Protein AF-G4Z2N4-F1 (afdb_monomer_lite)

Foldseek 3Di:
DDQDPVRDDDDPVVVVVVCVPVDPDDDPPDDPCVCVPVVNVVVVVVVVVVVVVCVVVVHWDWDDDPVDPDIDIDD

pLDDT: mean 82.31, std 10.24, range [61.69, 97.0]

Organism: Phytophthora sojae (strain P6497) (NCBI:txid1094619)

Secondary structure (DSSP, 8-state):
-EE-TT--EE-HHHHHHHHBTTBS-------HHHHS-HHHHHHHHHHHHHHHHHHHTT--EEEEETTEEEEEEE-

Radius of gyration: 23.12 Å; chains: 1; bounding box: 54×23×48 Å

Sequence (75 aa):
MVMSEFNVLLSGATISRHLVGMFFTVKQVKCPTTCNSEVNQEKRKAFAEALVRHNDDGDLVVYFDETNFNLYTKR

Structure (mmCIF, N/CA/C/O backbone):
data_AF-G4Z2N4-F1
#
_entry.id   AF-G4Z2N4-F1
#
loop_
_atom_site.group_PDB
_atom_site.id
_atom_site.type_symbol
_atom_site.label_atom_id
_atom_site.label_alt_id
_atom_site.label_comp_id
_atom_site.label_asym_id
_atom_site.label_entity_id
_atom_site.label_seq_id
_atom_site.pdbx_PDB_ins_code
_atom_site.Cartn_x
_atom_site.Cartn_y
_atom_site.Cartn_z
_atom_site.occupancy
_atom_site.B_iso_or_equiv
_atom_site.auth_seq_id
_atom_site.auth_comp_id
_atom_site.auth_asym_id
_atom_site.auth_atom_id
_atom_site.pdbx_PDB_model_num
ATOM 1 N N . MET A 1 1 ? 27.418 -0.205 -24.800 1.00 61.69 1 MET A N 1
ATOM 2 C CA . MET A 1 1 ? 27.905 -1.587 -25.005 1.00 61.69 1 MET A CA 1
ATOM 3 C C . MET A 1 1 ? 28.168 -2.182 -23.639 1.00 61.69 1 MET A C 1
ATOM 5 O O . MET A 1 1 ? 28.529 -1.421 -22.750 1.00 61.69 1 MET A O 1
ATOM 9 N N . VAL A 1 2 ? 27.942 -3.480 -23.458 1.00 71.12 2 VAL A N 1
ATOM 10 C CA . VAL A 1 2 ? 28.164 -4.161 -22.173 1.00 71.12 2 VAL A CA 1
ATOM 11 C C . VAL A 1 2 ? 29.215 -5.243 -22.390 1.00 71.12 2 VAL A C 1
ATOM 13 O O 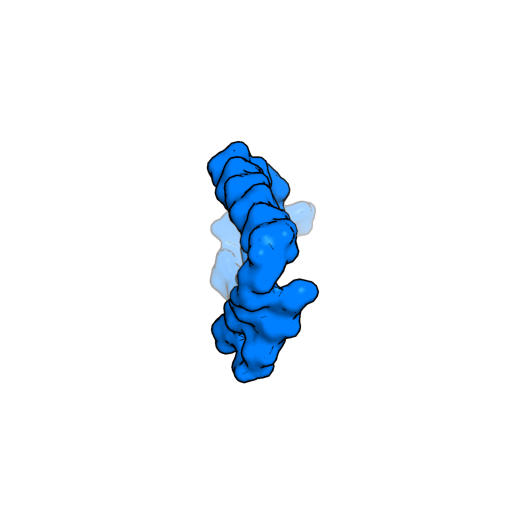. VAL A 1 2 ? 29.097 -6.017 -23.340 1.00 71.12 2 VAL A O 1
ATOM 16 N N . MET A 1 3 ? 30.239 -5.262 -21.537 1.00 67.44 3 MET A N 1
ATOM 17 C CA . MET A 1 3 ? 31.212 -6.352 -21.458 1.00 67.44 3 MET A CA 1
ATOM 18 C C . MET A 1 3 ? 30.727 -7.350 -20.410 1.00 67.44 3 MET A C 1
ATOM 20 O O . MET A 1 3 ? 30.429 -6.964 -19.282 1.00 67.44 3 MET A O 1
ATOM 24 N N . SER A 1 4 ? 30.603 -8.614 -20.806 1.00 70.88 4 SER A N 1
ATOM 25 C CA . SER A 1 4 ? 30.221 -9.727 -19.930 1.00 70.88 4 SER A CA 1
ATOM 26 C C . SER A 1 4 ? 31.457 -10.543 -19.536 1.00 70.88 4 SER A C 1
ATOM 28 O O . SER A 1 4 ? 32.488 -10.457 -20.203 1.00 70.88 4 SER A O 1
ATOM 30 N N . GLU A 1 5 ? 31.335 -11.370 -18.495 1.00 77.56 5 GLU A N 1
ATOM 31 C CA . GLU A 1 5 ? 32.350 -12.326 -18.017 1.00 77.56 5 GLU A CA 1
ATOM 32 C C . GLU A 1 5 ? 32.954 -13.199 -19.134 1.00 77.56 5 GLU A C 1
ATOM 34 O O . GLU A 1 5 ? 34.089 -13.651 -19.027 1.00 77.56 5 GLU A O 1
ATOM 39 N N . 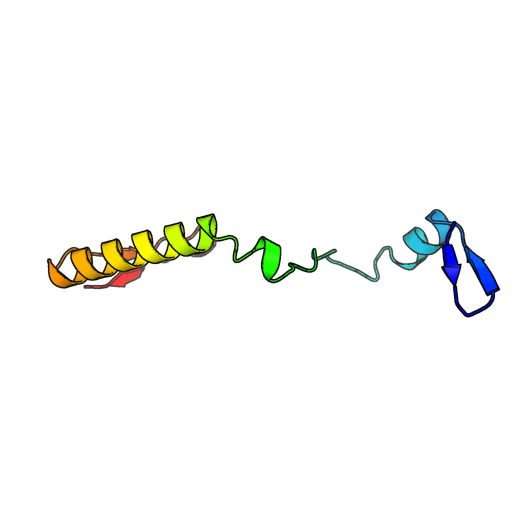PHE A 1 6 ? 32.240 -13.376 -20.249 1.00 79.81 6 PHE A N 1
ATOM 40 C CA . PHE A 1 6 ? 32.694 -14.132 -21.419 1.00 79.81 6 PHE A CA 1
ATOM 41 C C . PHE A 1 6 ? 33.575 -13.333 -22.402 1.00 79.81 6 PHE A C 1
ATOM 43 O O . PHE A 1 6 ? 33.853 -13.821 -23.495 1.00 79.81 6 PHE A O 1
ATOM 50 N N . ASN A 1 7 ? 33.997 -12.107 -22.061 1.00 82.31 7 ASN A N 1
ATOM 51 C CA . ASN A 1 7 ? 34.801 -11.207 -22.910 1.00 82.31 7 ASN A CA 1
ATOM 52 C C . ASN A 1 7 ? 34.179 -10.875 -24.280 1.00 82.31 7 ASN A C 1
ATOM 54 O O . ASN A 1 7 ? 34.872 -10.466 -25.212 1.00 82.31 7 ASN A O 1
ATOM 58 N N . VAL A 1 8 ? 32.858 -11.005 -24.407 1.00 83.12 8 VAL A N 1
ATOM 59 C CA . VAL A 1 8 ? 32.126 -10.620 -25.616 1.00 83.12 8 VAL A CA 1
ATOM 60 C C . VAL A 1 8 ? 31.551 -9.220 -25.439 1.00 83.12 8 VAL A C 1
ATOM 62 O O . VAL A 1 8 ? 30.852 -8.936 -24.464 1.00 83.12 8 VAL A O 1
ATOM 65 N N . LEU A 1 9 ? 31.820 -8.354 -26.415 1.00 85.81 9 LEU A N 1
ATOM 66 C CA . LEU A 1 9 ? 31.279 -7.003 -26.475 1.00 85.81 9 LEU A CA 1
ATOM 67 C C . LEU A 1 9 ? 29.953 -7.018 -27.240 1.00 85.81 9 LEU A C 1
ATOM 69 O O . LEU A 1 9 ? 29.928 -7.184 -28.460 1.00 85.81 9 LEU A O 1
ATOM 73 N N . LEU A 1 10 ? 28.841 -6.814 -26.535 1.00 86.75 10 LEU A N 1
ATOM 74 C CA . LEU A 1 10 ? 27.518 -6.764 -27.157 1.00 86.75 10 LEU A CA 1
ATOM 75 C C . LEU A 1 10 ? 26.965 -5.339 -27.213 1.00 86.75 10 LEU A C 1
ATOM 77 O O . LEU A 1 10 ? 27.098 -4.526 -26.287 1.00 86.75 10 LEU A O 1
ATOM 81 N N . SER A 1 11 ? 26.301 -5.040 -28.329 1.00 89.31 11 SER A N 1
ATOM 82 C CA . SER A 1 11 ? 25.510 -3.822 -28.464 1.00 89.31 11 SER A CA 1
ATOM 83 C C . SER A 1 11 ? 24.216 -3.943 -27.651 1.00 89.31 11 SER A C 1
ATOM 85 O O . SER A 1 11 ? 23.637 -5.025 -27.538 1.00 89.31 11 SER A O 1
ATOM 87 N N . GLY A 1 12 ? 23.720 -2.820 -27.122 1.00 86.81 12 GLY A N 1
ATOM 88 C CA . GLY A 1 12 ? 22.429 -2.800 -26.425 1.00 86.81 12 GLY A CA 1
ATOM 89 C C . GLY A 1 12 ? 21.267 -3.225 -27.331 1.00 86.81 12 GLY A C 1
ATOM 90 O O . GLY A 1 12 ? 20.331 -3.865 -26.866 1.00 86.81 12 GLY A O 1
ATOM 91 N N . ALA A 1 13 ? 21.365 -2.954 -28.637 1.00 88.38 13 ALA A N 1
ATOM 92 C CA . ALA A 1 13 ? 20.3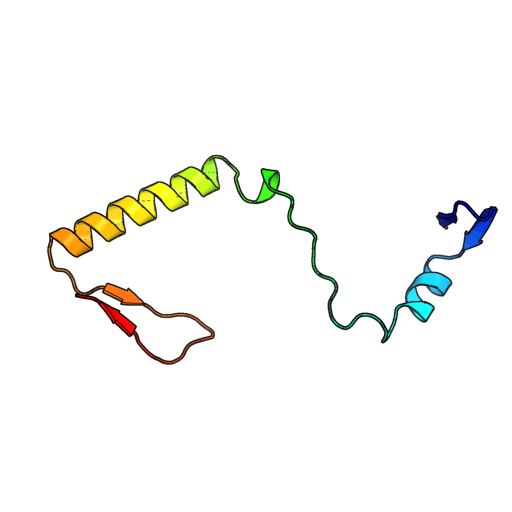68 -3.363 -29.623 1.00 88.38 13 ALA A CA 1
ATOM 93 C C . ALA A 1 13 ? 20.317 -4.889 -29.810 1.00 88.38 13 ALA A C 1
ATOM 95 O O . ALA A 1 13 ? 19.232 -5.450 -29.945 1.00 88.38 13 ALA A O 1
ATOM 96 N N . THR A 1 14 ? 21.469 -5.568 -29.790 1.00 89.00 14 THR A N 1
ATOM 97 C CA . THR A 1 14 ? 21.546 -7.038 -29.860 1.00 89.00 14 THR A CA 1
ATOM 98 C C . THR A 1 14 ? 20.886 -7.672 -28.638 1.00 89.00 14 THR A C 1
ATOM 100 O O . THR A 1 14 ? 20.085 -8.591 -28.785 1.00 89.00 14 THR A O 1
ATOM 103 N N . ILE A 1 15 ? 21.167 -7.130 -27.448 1.00 87.06 15 IL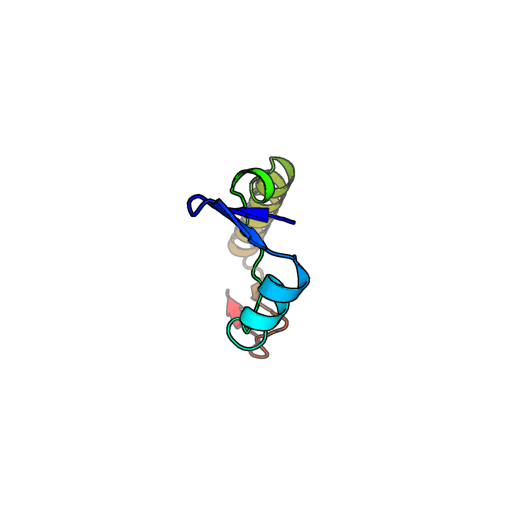E A N 1
ATOM 104 C CA . ILE A 1 15 ? 20.565 -7.580 -26.187 1.00 87.06 15 ILE A CA 1
ATOM 105 C C . ILE A 1 15 ? 19.052 -7.348 -26.225 1.00 87.06 15 ILE A C 1
ATOM 107 O O . ILE A 1 15 ? 18.283 -8.282 -26.039 1.00 87.06 15 ILE A O 1
ATOM 111 N N . SER A 1 16 ? 18.616 -6.127 -26.543 1.00 85.62 16 SER A N 1
ATOM 112 C CA . SER A 1 16 ? 17.195 -5.778 -26.618 1.00 85.62 16 SER A CA 1
ATOM 113 C C . SER A 1 16 ? 16.433 -6.696 -27.575 1.00 85.62 16 SER A C 1
ATOM 115 O O . SER A 1 16 ? 15.425 -7.265 -27.175 1.00 85.62 16 SER A O 1
ATOM 117 N N . ARG A 1 17 ? 16.945 -6.930 -28.790 1.00 88.62 17 ARG A N 1
ATOM 118 C CA . ARG A 1 17 ? 16.302 -7.807 -29.781 1.00 88.62 17 ARG A CA 1
ATOM 119 C C . ARG A 1 17 ? 16.142 -9.245 -29.292 1.00 88.62 17 ARG A C 1
ATOM 121 O O . ARG A 1 17 ? 15.133 -9.861 -29.601 1.00 88.62 17 ARG A O 1
ATOM 128 N N . HIS A 1 18 ? 17.118 -9.769 -28.552 1.00 87.25 18 HIS A N 1
ATOM 129 C CA . HIS A 1 18 ? 17.025 -11.112 -27.981 1.00 87.25 18 HIS A CA 1
ATOM 130 C C . HIS A 1 18 ? 15.973 -11.188 -26.867 1.00 87.25 18 HIS A C 1
ATOM 132 O O . HIS A 1 18 ? 15.269 -12.181 -26.754 1.00 87.25 18 HIS A O 1
ATOM 138 N N . LEU A 1 19 ? 15.837 -10.124 -26.072 1.00 85.12 19 LEU A N 1
ATOM 139 C CA . LEU A 1 19 ? 14.906 -10.075 -24.944 1.00 85.12 19 LEU A CA 1
ATOM 140 C C . LEU A 1 19 ? 13.455 -9.747 -25.341 1.00 85.12 19 LEU A C 1
ATOM 142 O O . LEU A 1 19 ? 12.529 -10.034 -24.576 1.00 85.12 19 LEU A O 1
ATOM 146 N N . VAL A 1 20 ? 13.238 -9.146 -26.516 1.00 85.12 20 VAL A N 1
ATOM 147 C CA . VAL A 1 20 ? 11.900 -8.850 -27.054 1.00 85.12 20 VAL A CA 1
ATOM 148 C C . VAL A 1 20 ? 11.110 -10.152 -27.215 1.00 85.12 20 VAL A C 1
ATOM 150 O O . VAL A 1 20 ? 11.531 -11.068 -27.911 1.00 85.12 20 VAL A O 1
ATOM 153 N N . GLY A 1 21 ? 9.950 -10.233 -26.559 1.00 78.50 21 GLY A N 1
ATOM 154 C CA . GLY A 1 21 ? 9.073 -11.409 -26.587 1.00 78.50 21 GLY A CA 1
ATOM 155 C C . GLY A 1 21 ? 9.427 -12.504 -25.574 1.00 78.50 21 GLY A C 1
ATOM 156 O O . GLY A 1 21 ? 8.577 -13.340 -25.286 1.00 78.50 21 GLY A O 1
ATOM 157 N N . MET A 1 22 ? 10.625 -12.474 -24.977 1.00 82.88 22 MET A N 1
ATOM 158 C CA . MET A 1 22 ? 10.975 -13.345 -23.844 1.00 82.88 22 MET A CA 1
ATOM 159 C C . MET A 1 22 ? 10.478 -12.775 -22.510 1.00 82.88 22 MET A C 1
ATOM 161 O O . MET A 1 22 ? 10.108 -13.525 -21.608 1.00 82.88 22 MET A O 1
ATOM 165 N N . PHE A 1 23 ? 10.440 -11.444 -22.383 1.00 71.94 23 PHE A N 1
ATOM 166 C CA . PHE A 1 23 ? 9.901 -10.760 -21.210 1.00 71.94 23 PHE A CA 1
ATOM 167 C C . PHE A 1 23 ? 8.600 -10.030 -21.549 1.00 71.94 23 PHE A C 1
ATOM 169 O O . PHE A 1 23 ? 8.582 -9.118 -22.371 1.00 71.94 23 PHE A O 1
ATOM 176 N N . PHE A 1 24 ? 7.517 -10.404 -20.868 1.00 68.94 24 PHE A N 1
ATOM 177 C CA . PHE A 1 24 ? 6.199 -9.776 -21.024 1.00 68.94 24 PHE A CA 1
ATOM 178 C C . PHE A 1 24 ? 6.027 -8.526 -20.155 1.00 68.94 24 PHE A C 1
ATOM 180 O O . PHE A 1 24 ? 5.201 -7.664 -20.445 1.00 68.94 24 PHE A O 1
ATOM 187 N N . THR A 1 25 ? 6.787 -8.406 -19.063 1.00 65.94 25 THR A N 1
ATOM 188 C CA . THR A 1 25 ? 6.703 -7.254 -18.160 1.00 65.94 25 THR A CA 1
ATOM 189 C C . THR A 1 25 ? 8.051 -7.000 -17.502 1.00 65.94 25 THR A C 1
ATOM 191 O O . THR A 1 25 ? 8.580 -7.858 -16.797 1.00 65.94 25 THR A O 1
ATOM 194 N N . VAL A 1 26 ? 8.595 -5.799 -17.693 1.00 69.94 26 VAL A N 1
ATOM 195 C CA . VAL A 1 26 ? 9.755 -5.324 -16.935 1.00 69.94 26 VAL A CA 1
ATOM 196 C C . VAL A 1 26 ? 9.244 -4.837 -15.583 1.00 69.94 26 VAL A C 1
ATOM 198 O O . VAL A 1 26 ? 8.637 -3.773 -15.489 1.00 69.94 26 VAL A O 1
ATOM 201 N N . LYS A 1 27 ? 9.443 -5.627 -14.526 1.00 69.00 27 LYS A N 1
ATOM 202 C CA . LYS A 1 27 ? 9.126 -5.188 -13.162 1.00 69.00 27 LYS A CA 1
ATOM 203 C C . LYS A 1 27 ? 10.332 -4.462 -12.582 1.00 69.00 27 LYS A C 1
ATOM 205 O O . LYS A 1 27 ? 11.437 -4.999 -12.576 1.00 69.00 27 LYS A O 1
ATOM 210 N N . GLN A 1 28 ? 10.120 -3.257 -12.061 1.00 67.62 28 GLN A N 1
ATOM 211 C CA . GLN A 1 28 ? 11.125 -2.622 -11.217 1.00 67.62 28 GLN A CA 1
ATOM 212 C C . GLN A 1 28 ? 11.326 -3.463 -9.955 1.00 67.62 28 GLN A C 1
ATOM 214 O O . GLN A 1 28 ? 10.368 -3.769 -9.240 1.00 67.62 28 GLN A O 1
ATOM 219 N N . VAL A 1 29 ? 12.581 -3.802 -9.664 1.00 69.06 29 VAL A N 1
ATOM 220 C CA . VAL A 1 29 ? 12.959 -4.383 -8.377 1.00 69.06 29 VAL A CA 1
ATOM 221 C C . VAL A 1 29 ? 12.827 -3.279 -7.334 1.00 69.06 29 VAL A C 1
ATOM 223 O O . VAL A 1 29 ? 13.620 -2.339 -7.300 1.00 69.06 29 VAL A O 1
ATOM 226 N N . LYS A 1 30 ? 11.779 -3.349 -6.511 1.00 67.62 30 LYS A N 1
ATOM 227 C CA . LYS A 1 30 ? 11.584 -2.397 -5.418 1.00 67.62 30 LYS A CA 1
ATOM 228 C C . LYS A 1 30 ? 12.579 -2.706 -4.299 1.00 67.62 30 LYS A C 1
ATOM 230 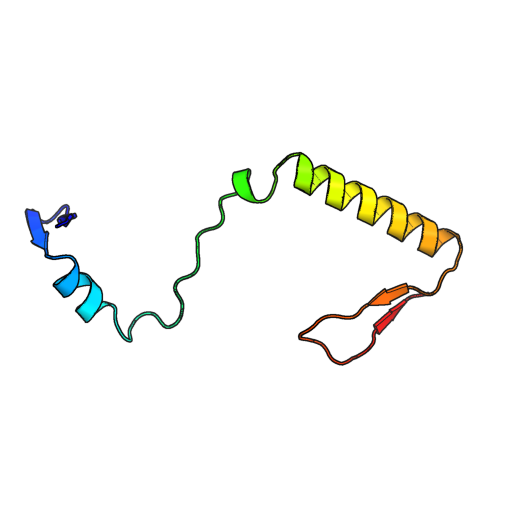O O . LYS A 1 30 ? 12.599 -3.817 -3.777 1.00 67.62 30 LYS A O 1
ATOM 235 N N . CYS A 1 31 ? 13.393 -1.721 -3.929 1.00 64.94 31 CYS A N 1
ATOM 236 C CA . CYS A 1 31 ? 14.306 -1.823 -2.796 1.00 64.94 31 CYS A CA 1
ATOM 237 C C . CYS A 1 31 ? 13.544 -1.519 -1.488 1.00 64.94 31 CYS A C 1
ATOM 239 O O . CYS A 1 31 ? 12.754 -0.568 -1.464 1.00 64.94 31 CYS A O 1
ATOM 241 N N . PRO A 1 32 ? 13.758 -2.265 -0.387 1.00 63.88 32 PRO A N 1
ATOM 242 C CA . PRO A 1 32 ? 13.086 -2.003 0.889 1.00 63.88 32 PRO A CA 1
ATOM 243 C C . PRO A 1 32 ? 13.236 -0.554 1.372 1.00 63.88 32 PRO A C 1
ATOM 245 O O . PRO A 1 32 ? 12.285 0.014 1.905 1.00 63.88 32 PRO A O 1
ATOM 248 N N . THR A 1 33 ? 14.389 0.071 1.118 1.00 66.25 33 THR A N 1
ATOM 249 C CA . THR A 1 33 ? 14.684 1.463 1.491 1.00 66.25 33 THR A CA 1
ATOM 250 C C . THR A 1 33 ? 13.820 2.493 0.768 1.00 66.25 33 THR A C 1
ATOM 252 O O . THR A 1 33 ? 13.497 3.516 1.362 1.00 66.25 33 THR A O 1
ATOM 255 N N . THR A 1 34 ? 13.392 2.247 -0.476 1.00 65.88 34 THR A N 1
ATOM 256 C CA . THR A 1 34 ? 12.521 3.193 -1.201 1.00 65.88 34 THR A CA 1
ATOM 257 C C . THR A 1 34 ? 11.043 3.009 -0.861 1.00 65.88 34 THR A C 1
ATOM 259 O O . THR A 1 34 ? 10.267 3.957 -0.952 1.00 65.88 34 THR A O 1
ATOM 262 N N . CYS A 1 35 ? 10.638 1.811 -0.428 1.00 69.00 35 CYS A N 1
ATOM 263 C CA . CYS A 1 35 ? 9.250 1.526 -0.047 1.00 69.00 35 CYS A CA 1
ATOM 264 C C . CYS A 1 35 ? 8.947 1.861 1.419 1.00 69.00 35 CYS A C 1
ATOM 266 O O . CYS A 1 35 ? 7.842 2.312 1.722 1.00 69.00 35 CYS A O 1
ATOM 268 N N . ASN A 1 36 ? 9.915 1.671 2.317 1.00 80.00 36 ASN A N 1
ATOM 269 C CA . ASN A 1 36 ? 9.789 1.911 3.756 1.00 80.00 36 ASN A CA 1
ATOM 270 C C . ASN A 1 36 ? 10.461 3.216 4.192 1.00 80.00 36 ASN A C 1
ATOM 272 O O . ASN A 1 36 ? 11.070 3.259 5.259 1.00 80.00 36 ASN A O 1
ATOM 276 N N . SER A 1 37 ? 10.345 4.278 3.392 1.00 84.25 37 SER A N 1
ATOM 277 C CA . SER A 1 37 ? 10.724 5.611 3.865 1.00 84.25 37 SER A CA 1
ATOM 278 C C . SER A 1 37 ? 9.961 5.950 5.150 1.00 84.25 37 SER A C 1
ATOM 280 O O . SER A 1 37 ? 8.824 5.505 5.330 1.00 84.25 37 SER A O 1
ATOM 282 N N . GLU A 1 38 ? 10.564 6.748 6.030 1.00 88.50 38 GLU A N 1
ATOM 283 C CA . GLU A 1 38 ? 9.919 7.202 7.274 1.00 88.50 38 GLU A CA 1
ATOM 284 C C . GLU A 1 38 ? 8.544 7.821 6.994 1.00 88.50 38 GLU A C 1
ATOM 286 O O . GLU A 1 38 ? 7.560 7.492 7.648 1.00 88.50 38 GLU A O 1
ATOM 291 N N . VAL A 1 39 ? 8.444 8.606 5.918 1.00 89.19 39 VAL A N 1
ATOM 292 C CA . VAL A 1 39 ? 7.187 9.207 5.452 1.00 89.19 39 VAL A CA 1
ATOM 293 C C . VAL A 1 39 ? 6.116 8.151 5.157 1.00 89.19 39 VAL A C 1
ATOM 295 O O . VAL A 1 39 ? 4.958 8.318 5.536 1.00 89.19 39 VAL A O 1
ATOM 298 N N . ASN A 1 40 ? 6.468 7.058 4.476 1.00 88.38 40 ASN A N 1
ATOM 299 C CA . ASN A 1 40 ? 5.511 5.995 4.171 1.00 88.38 40 ASN A CA 1
ATOM 300 C C . ASN A 1 40 ? 5.135 5.192 5.420 1.00 88.38 40 ASN A C 1
ATOM 302 O O . ASN A 1 40 ? 4.000 4.731 5.527 1.00 88.38 40 ASN A O 1
ATOM 306 N N . GLN A 1 41 ? 6.067 5.021 6.359 1.00 89.50 41 GLN A N 1
ATOM 307 C CA . GLN A 1 41 ? 5.785 4.371 7.637 1.00 89.50 41 GLN A CA 1
ATOM 308 C C . GLN A 1 41 ? 4.792 5.194 8.464 1.00 89.50 41 GLN A C 1
ATOM 310 O O . GLN A 1 41 ? 3.789 4.640 8.914 1.00 89.50 41 GLN A O 1
ATOM 315 N N . GLU A 1 42 ? 5.006 6.507 8.565 1.00 94.00 42 GLU A N 1
ATOM 316 C CA . GLU A 1 42 ? 4.122 7.419 9.292 1.00 94.00 42 GLU A CA 1
ATOM 317 C C . GLU A 1 42 ? 2.716 7.450 8.680 1.00 94.00 42 GLU A C 1
ATOM 319 O O . GLU A 1 42 ? 1.722 7.286 9.383 1.00 94.00 42 GLU A O 1
ATOM 324 N N . LYS A 1 43 ? 2.613 7.537 7.346 1.00 94.25 43 LYS A N 1
ATOM 325 C CA . LYS A 1 43 ? 1.316 7.472 6.650 1.00 94.25 43 LYS A CA 1
ATOM 326 C C . LYS A 1 43 ? 0.563 6.170 6.932 1.00 94.25 43 LYS A C 1
ATOM 328 O O . LYS A 1 43 ? -0.647 6.203 7.143 1.00 94.25 43 LYS A O 1
ATOM 333 N N . ARG A 1 44 ? 1.259 5.024 6.947 1.00 93.81 44 ARG A N 1
ATOM 334 C CA . ARG A 1 44 ? 0.641 3.724 7.269 1.00 93.81 44 ARG A CA 1
ATOM 335 C C . ARG A 1 44 ? 0.168 3.662 8.718 1.00 93.81 44 ARG A C 1
ATOM 337 O O . ARG A 1 44 ? -0.912 3.133 8.963 1.00 93.81 44 ARG A O 1
ATOM 344 N N . LYS A 1 45 ? 0.948 4.210 9.654 1.00 95.50 45 LYS A N 1
ATOM 345 C CA . LYS A 1 45 ? 0.579 4.285 11.070 1.00 95.50 45 LYS A CA 1
ATOM 346 C C . LYS A 1 45 ? -0.671 5.144 11.269 1.00 95.50 45 LYS A C 1
ATOM 348 O O . LYS A 1 45 ? -1.650 4.651 11.817 1.00 95.50 45 LYS A O 1
ATOM 353 N N . ALA A 1 46 ? -0.670 6.371 10.748 1.00 96.81 46 ALA A N 1
ATOM 354 C CA . ALA A 1 46 ? -1.799 7.292 10.867 1.00 96.81 46 ALA A CA 1
ATOM 355 C C . ALA A 1 46 ? -3.093 6.707 10.275 1.00 96.81 46 ALA A C 1
ATOM 357 O O . ALA A 1 46 ? -4.165 6.826 10.870 1.00 96.81 46 ALA A O 1
ATOM 358 N N . PHE A 1 47 ? -2.992 6.024 9.129 1.00 95.19 47 PHE A N 1
ATOM 359 C CA . PHE A 1 47 ? -4.122 5.307 8.540 1.00 95.19 47 PHE A CA 1
ATOM 360 C C . PHE A 1 47 ? -4.632 4.181 9.450 1.00 95.19 47 PHE A C 1
ATOM 362 O O . PHE A 1 47 ? -5.834 4.087 9.683 1.00 95.19 47 PHE A O 1
ATOM 369 N N . ALA A 1 48 ? -3.737 3.344 9.987 1.00 95.62 48 ALA A N 1
ATOM 370 C CA . ALA A 1 48 ? -4.120 2.241 10.867 1.00 95.62 48 ALA A CA 1
ATOM 371 C C . ALA A 1 48 ? -4.793 2.739 12.158 1.00 95.62 48 ALA A C 1
ATOM 373 O O . ALA A 1 48 ? -5.820 2.200 12.556 1.00 95.62 48 ALA A O 1
ATOM 374 N N . GLU A 1 49 ? -4.267 3.798 12.776 1.00 97.00 49 GLU A N 1
ATOM 375 C CA . GLU A 1 49 ? -4.855 4.407 13.976 1.00 97.00 49 GLU A CA 1
ATOM 376 C C . GLU A 1 49 ? -6.228 5.036 13.705 1.00 97.00 49 GLU A C 1
ATOM 378 O O . GLU A 1 49 ? -7.122 4.971 14.547 1.00 97.00 49 GLU A O 1
ATOM 383 N N . ALA A 1 50 ? -6.427 5.657 12.539 1.00 95.06 50 ALA A N 1
ATOM 384 C CA . ALA A 1 50 ? -7.744 6.146 12.132 1.00 95.06 50 ALA A CA 1
ATOM 385 C C . ALA A 1 50 ? -8.731 4.993 11.905 1.00 95.06 50 ALA A C 1
ATOM 387 O O . ALA A 1 50 ? -9.855 5.049 12.394 1.00 95.06 50 ALA A O 1
ATOM 388 N N . LEU A 1 51 ? -8.297 3.929 11.223 1.00 94.25 51 LEU A N 1
ATOM 389 C CA . LEU A 1 51 ? -9.132 2.763 10.947 1.00 94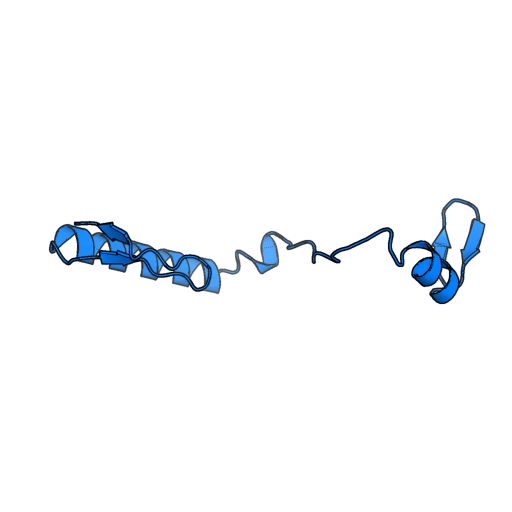.25 51 LEU A CA 1
ATOM 390 C C . LEU A 1 51 ? -9.591 2.060 12.233 1.00 94.25 51 LEU A C 1
ATOM 392 O O . LEU A 1 51 ? -10.753 1.677 12.329 1.00 94.25 51 LEU A O 1
ATOM 396 N N . VAL A 1 52 ? -8.697 1.903 13.215 1.00 94.31 52 VAL A N 1
ATOM 397 C CA . VAL A 1 52 ? -9.041 1.307 14.517 1.00 94.31 52 VAL A CA 1
ATOM 398 C C . VAL A 1 52 ? -10.068 2.163 15.252 1.00 94.31 52 VAL A C 1
ATOM 400 O O . VAL A 1 52 ? -11.075 1.625 15.691 1.00 94.31 52 VAL A O 1
ATOM 403 N N . ARG A 1 53 ? -9.876 3.489 15.308 1.00 95.31 53 ARG A N 1
ATOM 404 C CA . ARG A 1 53 ? -10.841 4.398 15.949 1.00 95.31 53 ARG A CA 1
ATOM 405 C C . ARG A 1 53 ? -12.234 4.305 15.334 1.00 95.31 53 ARG A C 1
ATOM 407 O O . ARG A 1 53 ? -13.191 4.105 16.062 1.00 95.31 53 ARG A O 1
ATOM 414 N N . HIS A 1 54 ? -12.337 4.359 14.006 1.00 93.62 54 HIS A N 1
ATOM 415 C CA . HIS A 1 54 ? -13.620 4.192 13.316 1.00 93.62 54 HIS A CA 1
ATOM 416 C C . HIS A 1 54 ? -14.281 2.840 13.629 1.00 93.62 54 HIS A C 1
ATOM 418 O O . HIS A 1 54 ? -15.494 2.765 13.800 1.00 93.62 54 HIS A O 1
ATOM 424 N N . ASN A 1 55 ? -13.491 1.769 13.745 1.00 90.44 55 ASN A N 1
ATOM 425 C CA . ASN A 1 55 ? -14.011 0.456 14.121 1.00 90.44 55 ASN A CA 1
ATOM 426 C C . ASN A 1 55 ? -14.513 0.428 15.579 1.00 90.44 55 ASN A C 1
ATOM 428 O O . ASN A 1 55 ? -15.526 -0.208 15.855 1.00 90.44 55 ASN A O 1
ATOM 432 N N . ASP A 1 56 ? -13.828 1.109 16.501 1.00 93.06 56 ASP A N 1
ATOM 433 C CA . ASP A 1 56 ? -14.230 1.210 17.912 1.00 93.06 56 ASP A CA 1
ATOM 434 C C . ASP A 1 56 ? -15.483 2.086 18.096 1.00 93.06 56 ASP A C 1
ATOM 436 O O . ASP A 1 56 ? -16.353 1.758 18.904 1.00 93.06 56 ASP A O 1
ATOM 440 N N . ASP A 1 57 ? -15.614 3.151 17.300 1.00 94.50 57 ASP A N 1
ATOM 441 C CA . ASP A 1 57 ? -16.785 4.038 17.270 1.00 94.50 57 ASP A CA 1
ATOM 442 C C . ASP A 1 57 ? -18.014 3.373 16.606 1.00 94.50 57 ASP A C 1
ATOM 444 O O . ASP A 1 57 ? -19.138 3.875 16.699 1.00 94.50 57 ASP A O 1
ATOM 448 N N . GLY A 1 58 ? -17.827 2.204 15.980 1.00 91.94 58 GLY A N 1
ATOM 449 C CA . GLY A 1 58 ? -18.881 1.438 15.313 1.00 91.94 58 GLY A CA 1
ATOM 450 C C . GLY A 1 58 ? -19.259 1.976 13.932 1.00 91.94 58 GLY A C 1
ATOM 451 O O . GLY A 1 58 ? -20.356 1.682 13.436 1.00 91.94 58 GLY A O 1
ATOM 452 N N . ASP A 1 59 ? -18.371 2.755 13.314 1.00 92.19 59 ASP A N 1
ATOM 453 C CA . ASP A 1 59 ? -18.556 3.281 11.969 1.00 92.19 59 ASP A CA 1
ATOM 454 C C . ASP A 1 59 ? -18.515 2.159 10.924 1.00 92.19 59 ASP A C 1
ATOM 456 O O . ASP A 1 59 ? -17.766 1.185 11.018 1.00 92.19 59 ASP A O 1
ATOM 460 N N . LEU A 1 60 ? -19.315 2.312 9.868 1.00 89.81 60 LEU A N 1
ATOM 461 C CA . LEU A 1 60 ? -19.307 1.380 8.746 1.00 89.81 60 LEU A CA 1
ATOM 462 C C . LEU A 1 60 ? -18.076 1.626 7.867 1.00 89.81 60 LEU A C 1
ATOM 464 O O . LEU A 1 60 ? -17.995 2.638 7.169 1.00 89.81 60 LEU A O 1
ATOM 468 N N . VAL A 1 61 ? -17.153 0.665 7.830 1.00 89.75 61 VAL A N 1
ATOM 469 C CA . VAL A 1 61 ? -15.967 0.742 6.973 1.00 89.75 61 VAL A CA 1
ATOM 470 C C . VAL A 1 61 ? -16.252 0.072 5.634 1.00 89.75 61 VAL A C 1
ATOM 472 O O . VAL A 1 61 ? -16.542 -1.125 5.566 1.00 89.75 61 VAL A O 1
ATOM 475 N N . VAL A 1 62 ? -16.129 0.842 4.554 1.00 87.12 62 VAL A N 1
ATOM 476 C CA . VAL A 1 62 ? -16.327 0.377 3.178 1.00 87.12 62 VAL A CA 1
ATOM 477 C C . VAL A 1 62 ? -14.982 0.299 2.462 1.00 87.12 62 VAL A C 1
ATOM 479 O O . VAL A 1 62 ? -14.274 1.297 2.342 1.00 87.12 62 VAL A O 1
ATOM 482 N N . TYR A 1 63 ? -14.638 -0.885 1.963 1.00 86.50 63 TYR A N 1
ATOM 483 C CA . TYR A 1 63 ? -13.439 -1.129 1.170 1.00 86.50 63 TYR A CA 1
ATOM 484 C C . TYR A 1 63 ? -13.800 -1.130 -0.315 1.00 86.50 63 TYR A C 1
ATOM 486 O O . TYR A 1 63 ? -14.666 -1.888 -0.757 1.00 86.50 63 TYR A O 1
ATOM 494 N N . PHE A 1 64 ? -13.109 -0.285 -1.077 1.00 86.44 64 PHE A N 1
ATOM 495 C CA . PHE A 1 64 ? -13.248 -0.161 -2.522 1.00 86.44 64 PHE A CA 1
ATOM 496 C C . PHE A 1 64 ? -11.857 -0.140 -3.158 1.00 86.44 64 PHE A C 1
ATOM 498 O O . PHE A 1 64 ? -10.957 0.525 -2.642 1.00 86.44 64 PHE A O 1
ATOM 505 N N . ASP A 1 65 ? -11.682 -0.873 -4.254 1.00 85.12 65 ASP A N 1
ATOM 506 C CA . ASP A 1 65 ? -10.438 -0.912 -5.019 1.00 85.12 65 ASP A CA 1
ATOM 507 C C . ASP A 1 65 ? -10.738 -0.835 -6.519 1.00 85.12 65 ASP A C 1
ATOM 509 O O . ASP A 1 65 ? -11.761 -1.338 -6.982 1.00 85.12 65 ASP A O 1
ATOM 513 N N . GLU A 1 66 ? -9.827 -0.241 -7.291 1.00 79.75 66 GLU A N 1
ATOM 514 C CA . GLU A 1 66 ? -9.993 -0.037 -8.737 1.00 79.75 66 GLU A CA 1
ATOM 515 C C . GLU A 1 66 ? -10.146 -1.357 -9.505 1.00 79.75 66 GLU A C 1
ATOM 517 O O . GLU A 1 66 ? -10.759 -1.392 -10.572 1.00 79.75 66 GLU A O 1
ATOM 522 N N . THR A 1 67 ? -9.603 -2.452 -8.965 1.00 77.56 67 THR A N 1
ATOM 523 C CA . THR A 1 67 ? -9.645 -3.774 -9.601 1.00 77.56 67 THR A CA 1
ATOM 524 C C . THR A 1 67 ? -10.725 -4.694 -9.038 1.00 77.56 67 THR A C 1
ATOM 526 O O . THR A 1 67 ? -10.952 -5.777 -9.583 1.00 77.56 67 THR A O 1
ATOM 529 N N . ASN A 1 68 ? -11.421 -4.271 -7.979 1.00 68.50 68 ASN A N 1
ATOM 530 C CA . ASN A 1 68 ? -12.437 -5.070 -7.312 1.00 68.50 68 ASN A CA 1
ATOM 531 C C . ASN A 1 68 ? -13.761 -4.304 -7.218 1.00 68.50 68 ASN A C 1
ATOM 533 O O . ASN A 1 68 ? -13.966 -3.471 -6.340 1.00 68.50 68 ASN A O 1
ATOM 537 N N . PHE A 1 69 ? -14.685 -4.638 -8.119 1.00 70.69 69 PHE A N 1
ATOM 538 C CA . PHE A 1 69 ? -16.020 -4.037 -8.186 1.00 70.69 69 PHE A CA 1
ATOM 539 C C . PHE A 1 69 ? -16.955 -4.472 -7.047 1.00 70.69 69 PHE A C 1
ATOM 541 O O . PHE A 1 69 ? -18.049 -3.923 -6.916 1.00 70.69 69 PHE A O 1
ATOM 548 N N . ASN A 1 70 ? -16.561 -5.453 -6.229 1.00 77.12 70 ASN A N 1
ATOM 549 C CA . ASN A 1 70 ? -17.368 -5.878 -5.095 1.00 77.12 70 ASN A CA 1
ATOM 550 C C . ASN A 1 70 ? -17.117 -4.948 -3.912 1.00 77.12 70 ASN A C 1
ATOM 552 O O . ASN A 1 70 ? -16.037 -4.942 -3.322 1.00 77.12 70 ASN A O 1
ATOM 556 N N . LEU A 1 71 ? -18.150 -4.194 -3.546 1.00 79.06 71 LEU A N 1
ATOM 557 C CA . LEU A 1 71 ? -18.130 -3.358 -2.360 1.00 79.06 71 LEU A CA 1
ATOM 558 C C . LEU A 1 71 ? -18.131 -4.258 -1.119 1.00 79.06 71 LEU A C 1
ATOM 560 O O . LEU A 1 71 ? -19.119 -4.935 -0.835 1.00 79.06 71 LEU A O 1
ATOM 564 N N . TYR A 1 72 ? -17.015 -4.287 -0.394 1.00 80.44 72 TYR A N 1
ATOM 565 C CA . TYR A 1 72 ? -16.912 -5.030 0.857 1.00 80.44 72 TYR A CA 1
ATOM 566 C C . TYR A 1 72 ? -17.087 -4.076 2.034 1.00 80.44 72 TYR A C 1
ATOM 568 O O . TYR A 1 72 ? -16.394 -3.066 2.132 1.00 80.44 72 TYR A O 1
ATOM 576 N N . THR A 1 73 ? -17.995 -4.406 2.949 1.00 79.94 73 THR A N 1
ATOM 577 C CA . THR A 1 73 ? -18.240 -3.613 4.156 1.00 79.94 73 THR A CA 1
ATOM 578 C C . THR A 1 73 ? -17.941 -4.432 5.399 1.00 79.94 73 THR A C 1
ATOM 580 O O . THR A 1 73 ? -18.415 -5.564 5.512 1.00 79.94 73 THR A O 1
ATOM 583 N N . LYS A 1 74 ? -17.208 -3.850 6.349 1.00 74.50 74 LYS A N 1
ATOM 584 C CA . LYS A 1 74 ? -16.982 -4.425 7.676 1.00 74.50 74 LYS A CA 1
ATOM 585 C C . LYS A 1 74 ? -17.609 -3.516 8.733 1.00 74.50 74 LYS A C 1
ATOM 587 O O . LYS A 1 74 ? -17.542 -2.294 8.613 1.00 74.50 74 LYS A O 1
ATOM 592 N N . ARG A 1 75 ? -18.228 -4.144 9.728 1.00 64.06 75 ARG A N 1
ATOM 593 C CA . ARG A 1 75 ? -18.783 -3.512 10.922 1.00 64.06 75 ARG A CA 1
ATOM 594 C C . ARG A 1 75 ? -18.011 -3.984 12.146 1.00 64.06 75 ARG A C 1
ATOM 596 O O . ARG A 1 75 ? -17.459 -5.111 12.072 1.00 64.06 75 ARG A O 1
#